Protein AF-A0A9E0PEA1-F1 (afdb_monomer_lite)

Foldseek 3Di:
DPDDDDWDPDPVTDDDDPDQPDFDDDPPDDTDGQAEAPVLEQDDQPLPEDADQPVAQDDDDPDDDSHSVSNNVNNVSVVVNVVSVVCCVVSSHVGYD

Structure (mmCIF, N/CA/C/O backbone):
data_AF-A0A9E0PEA1-F1
#
_entry.id   AF-A0A9E0PEA1-F1
#
loop_
_atom_site.group_PDB
_atom_site.id
_atom_site.type_symbol
_atom_site.label_atom_id
_atom_site.label_alt_id
_atom_site.label_comp_id
_atom_site.label_asym_id
_atom_site.label_entity_id
_atom_site.label_seq_id
_atom_site.pdbx_PDB_ins_code
_atom_site.Cartn_x
_atom_site.Cartn_y
_atom_site.Cartn_z
_atom_site.occupancy
_atom_site.B_iso_or_equiv
_atom_site.auth_seq_id
_atom_site.auth_comp_id
_atom_site.auth_asym_id
_a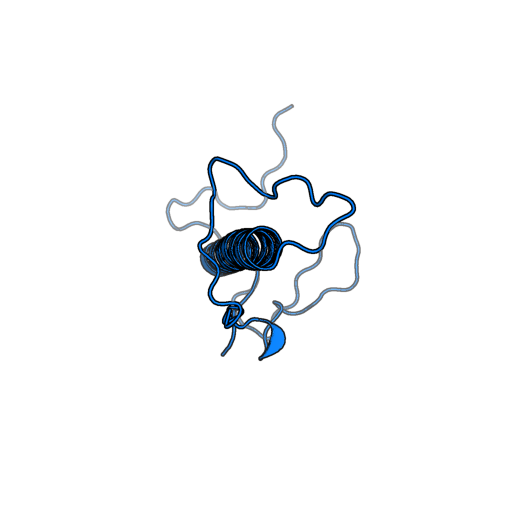tom_site.auth_atom_id
_atom_site.pdbx_PDB_model_num
ATOM 1 N N . MET A 1 1 ? 15.337 26.078 -11.511 1.00 44.78 1 MET A N 1
ATOM 2 C CA . MET A 1 1 ? 16.308 25.280 -12.289 1.00 44.78 1 MET A CA 1
ATOM 3 C C . MET A 1 1 ? 15.505 24.272 -13.090 1.00 44.78 1 MET A C 1
ATOM 5 O O . MET A 1 1 ? 14.675 23.606 -12.485 1.00 44.78 1 MET A O 1
ATOM 9 N N . ALA A 1 2 ? 15.666 24.211 -14.412 1.00 60.25 2 ALA A N 1
ATOM 10 C CA . ALA A 1 2 ? 15.090 23.115 -15.190 1.00 60.25 2 ALA A CA 1
ATOM 11 C C . ALA A 1 2 ? 15.963 21.881 -14.927 1.00 60.25 2 ALA A C 1
ATOM 13 O O . ALA A 1 2 ? 17.155 21.909 -15.224 1.00 60.25 2 ALA A O 1
ATOM 14 N N . GLY A 1 3 ? 15.417 20.874 -14.245 1.00 77.31 3 GLY A N 1
ATOM 15 C CA . GLY A 1 3 ? 16.142 19.634 -13.975 1.00 77.31 3 GLY A CA 1
ATOM 16 C C . GLY A 1 3 ? 16.361 18.832 -15.259 1.00 77.31 3 GLY A C 1
ATOM 17 O O . GLY A 1 3 ? 15.590 18.959 -16.208 1.00 77.31 3 GLY A O 1
ATOM 18 N N . ASN A 1 4 ? 17.400 17.998 -15.288 1.00 84.31 4 ASN A N 1
ATOM 19 C CA . ASN A 1 4 ? 17.535 16.974 -16.320 1.00 84.31 4 ASN A CA 1
ATOM 20 C C . ASN A 1 4 ? 16.454 15.908 -16.101 1.00 84.31 4 ASN A C 1
ATOM 22 O O . ASN A 1 4 ? 16.387 15.313 -15.025 1.00 84.31 4 ASN A O 1
ATOM 26 N N . SER A 1 5 ? 15.630 15.667 -17.118 1.00 82.19 5 SER A N 1
ATOM 27 C CA . SER A 1 5 ? 14.640 14.590 -17.104 1.00 82.19 5 SER A CA 1
ATOM 28 C C . SER A 1 5 ? 15.255 13.290 -17.606 1.00 82.19 5 SER A C 1
ATOM 30 O O . SER A 1 5 ? 16.014 13.282 -18.575 1.00 82.19 5 SER A O 1
ATOM 32 N N . VAL A 1 6 ? 14.904 12.184 -16.955 1.00 84.62 6 VAL A N 1
ATOM 33 C CA . VAL A 1 6 ? 15.150 10.840 -17.481 1.00 84.62 6 VAL A CA 1
ATOM 34 C C . VAL A 1 6 ? 13.929 10.474 -18.322 1.00 84.62 6 VAL A C 1
ATOM 36 O O . VAL A 1 6 ? 12.876 10.193 -17.757 1.00 84.62 6 VAL A O 1
ATOM 39 N N . GLY A 1 7 ? 14.057 10.560 -19.650 1.00 88.56 7 GLY A N 1
ATOM 40 C CA . GLY A 1 7 ? 12.998 10.193 -20.594 1.00 88.56 7 GLY A CA 1
ATOM 41 C C . GLY A 1 7 ? 13.062 10.904 -21.952 1.00 88.56 7 GLY A C 1
ATOM 42 O O . GLY A 1 7 ? 13.825 11.852 -22.136 1.00 88.56 7 GLY A O 1
ATOM 43 N N . SER A 1 8 ? 12.254 10.435 -22.904 1.00 88.44 8 SER A N 1
ATOM 44 C CA . SER A 1 8 ? 12.121 10.933 -24.279 1.00 88.44 8 SER A CA 1
ATOM 45 C C . SER A 1 8 ? 11.018 11.987 -24.458 1.00 88.44 8 SER A C 1
ATOM 47 O O . SER A 1 8 ? 10.894 12.559 -25.540 1.00 88.44 8 SER A O 1
ATOM 49 N N . ASN A 1 9 ? 10.225 12.267 -23.413 1.00 85.38 9 ASN A N 1
ATOM 50 C CA . ASN A 1 9 ? 9.007 13.095 -23.466 1.00 85.38 9 ASN A CA 1
ATOM 51 C C . ASN A 1 9 ? 7.966 12.601 -24.496 1.00 85.38 9 ASN A C 1
ATOM 53 O O . ASN A 1 9 ? 7.113 13.375 -24.935 1.00 85.38 9 ASN A O 1
ATOM 57 N N . SER A 1 10 ? 8.034 11.327 -24.892 1.00 91.31 10 SER A N 1
ATOM 58 C CA . SER A 1 10 ? 7.028 10.686 -25.740 1.00 91.31 10 SER A CA 1
ATOM 59 C C . SER A 1 10 ? 5.671 10.617 -25.017 1.00 91.31 10 SER A C 1
ATOM 61 O O . SER A 1 10 ? 5.656 10.366 -23.809 1.00 91.31 10 SER A O 1
ATOM 63 N N . PRO A 1 11 ? 4.525 10.786 -25.712 1.00 89.62 11 PRO A N 1
ATOM 64 C CA . PRO A 1 11 ? 3.200 10.580 -25.114 1.00 89.62 11 PRO A CA 1
ATOM 65 C C . PRO A 1 11 ? 2.980 9.143 -24.618 1.00 89.62 11 PRO A C 1
ATOM 67 O O . PRO A 1 11 ? 2.174 8.933 -23.716 1.00 89.62 11 PRO A O 1
ATOM 70 N N . ASP A 1 12 ? 3.723 8.180 -25.166 1.00 90.31 12 ASP A N 1
ATOM 71 C CA . ASP A 1 12 ? 3.679 6.776 -24.746 1.00 90.31 12 ASP A CA 1
ATOM 72 C C . ASP A 1 12 ? 4.485 6.521 -23.457 1.00 90.31 12 ASP A C 1
ATOM 74 O O . ASP A 1 12 ? 4.383 5.454 -22.851 1.00 90.31 12 ASP A O 1
ATOM 78 N N . GLY A 1 13 ? 5.274 7.508 -23.017 1.00 86.81 13 GLY A N 1
ATOM 79 C CA . GLY A 1 13 ? 6.178 7.408 -21.876 1.00 86.81 13 GLY A CA 1
ATOM 80 C C . GLY A 1 13 ? 7.431 6.571 -22.151 1.00 86.81 13 GLY A C 1
ATOM 81 O O . GLY A 1 13 ? 7.645 6.053 -23.246 1.00 86.81 13 GLY A O 1
ATOM 82 N N . ASP A 1 14 ? 8.276 6.442 -21.128 1.00 88.62 14 ASP A N 1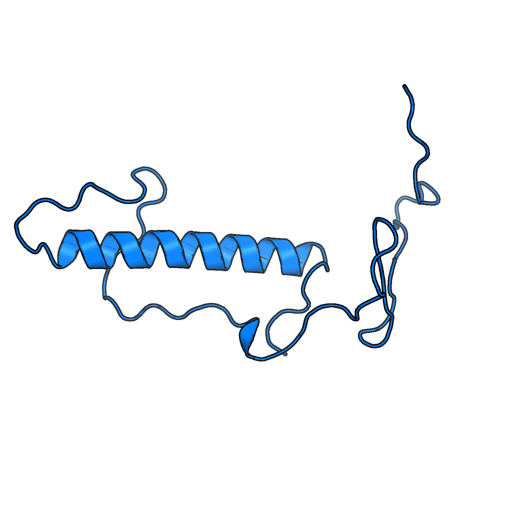
ATOM 83 C CA . ASP A 1 14 ? 9.437 5.553 -21.134 1.00 88.62 14 ASP A CA 1
ATOM 84 C C . ASP A 1 14 ? 9.267 4.501 -20.039 1.00 88.62 14 ASP A C 1
ATOM 86 O O . ASP A 1 14 ? 8.850 4.805 -18.920 1.00 88.62 14 ASP A O 1
ATOM 90 N N . THR A 1 15 ? 9.612 3.252 -20.345 1.00 86.81 15 THR A N 1
ATOM 91 C CA . THR A 1 15 ? 9.593 2.166 -19.359 1.00 86.81 15 THR A CA 1
ATOM 92 C C . THR A 1 15 ? 10.987 1.978 -18.774 1.00 86.81 15 THR A C 1
ATOM 94 O O . THR A 1 15 ? 11.945 1.721 -19.503 1.00 86.81 15 THR A O 1
ATOM 97 N N . LEU A 1 16 ? 11.100 2.064 -17.449 1.00 87.69 16 LEU A N 1
ATOM 98 C CA . LEU A 1 16 ? 12.298 1.670 -16.710 1.00 87.69 16 LEU A CA 1
ATOM 99 C C . LEU A 1 16 ? 12.022 0.322 -16.039 1.00 87.69 16 LEU A C 1
ATOM 101 O O . LEU A 1 16 ? 11.147 0.242 -15.184 1.00 87.69 16 LEU A O 1
ATOM 105 N N . GLY A 1 17 ? 12.769 -0.715 -16.430 1.00 86.75 17 GLY A N 1
ATOM 106 C CA . GLY A 1 17 ? 12.521 -2.104 -16.022 1.00 86.75 17 GLY A CA 1
ATOM 107 C C . GLY A 1 17 ? 11.336 -2.717 -16.770 1.00 86.75 17 GLY A C 1
ATOM 108 O O . GLY A 1 17 ? 10.193 -2.601 -16.349 1.00 86.75 17 GLY A O 1
ATOM 109 N N . ALA A 1 18 ? 11.618 -3.369 -17.896 1.00 83.50 18 ALA A N 1
ATOM 110 C CA . ALA A 1 18 ? 10.625 -3.982 -18.775 1.00 83.50 18 ALA A CA 1
ATOM 111 C C . ALA A 1 18 ? 10.156 -5.362 -18.285 1.00 83.50 18 ALA A C 1
ATOM 113 O O . ALA A 1 18 ? 9.097 -5.838 -18.691 1.00 83.50 18 ALA A O 1
ATOM 114 N N . THR A 1 19 ? 10.940 -6.022 -17.431 1.00 84.19 19 THR A N 1
ATOM 115 C CA . THR A 1 19 ? 10.619 -7.346 -16.888 1.00 84.19 19 THR A CA 1
ATOM 116 C C . THR A 1 19 ? 10.777 -7.394 -15.370 1.00 84.19 19 THR A C 1
ATOM 118 O O . THR A 1 19 ? 11.511 -6.605 -14.780 1.00 84.19 19 THR A O 1
ATOM 121 N N . THR A 1 20 ? 10.151 -8.378 -14.717 1.00 77.25 20 THR A N 1
ATOM 122 C CA . THR A 1 20 ? 10.298 -8.607 -13.265 1.00 77.25 20 THR A CA 1
ATOM 123 C C . THR A 1 20 ? 11.701 -9.074 -12.856 1.00 77.25 20 THR A C 1
ATOM 125 O O . THR A 1 20 ? 12.010 -9.113 -11.665 1.00 77.25 20 THR A O 1
ATOM 128 N N . ALA A 1 21 ? 12.558 -9.419 -13.822 1.00 85.50 21 ALA A N 1
ATOM 129 C CA . ALA A 1 21 ? 13.963 -9.739 -13.594 1.00 85.50 21 ALA A CA 1
ATOM 130 C C . ALA A 1 21 ? 14.875 -8.504 -13.686 1.00 85.50 21 ALA A C 1
ATOM 132 O O . ALA A 1 21 ? 16.012 -8.549 -13.200 1.00 85.50 21 ALA A O 1
ATOM 133 N N . ASP A 1 22 ? 14.392 -7.410 -14.283 1.00 90.06 22 ASP A N 1
ATOM 134 C CA . ASP A 1 22 ? 15.172 -6.190 -14.436 1.00 90.06 22 ASP A CA 1
ATOM 135 C C . ASP A 1 22 ? 15.378 -5.532 -13.076 1.00 90.06 22 ASP A C 1
ATOM 137 O O . ASP A 1 22 ? 14.488 -5.491 -12.223 1.00 90.06 22 ASP A O 1
ATOM 141 N N . LYS A 1 23 ? 16.586 -5.009 -12.867 1.00 90.69 23 LYS A N 1
ATOM 142 C CA . LYS A 1 23 ? 16.960 -4.351 -11.619 1.00 90.69 23 LYS A CA 1
ATOM 143 C C . LYS A 1 23 ? 17.117 -2.859 -11.838 1.00 90.69 23 LYS A C 1
ATOM 145 O O . LYS A 1 23 ? 17.812 -2.438 -12.758 1.00 90.69 23 LYS A O 1
ATOM 150 N N . ILE A 1 24 ? 16.534 -2.073 -10.942 1.00 89.88 24 ILE A N 1
ATOM 151 C CA . ILE A 1 24 ? 16.618 -0.611 -10.949 1.00 89.88 24 ILE A CA 1
ATOM 152 C C . ILE A 1 24 ? 17.238 -0.169 -9.623 1.00 89.88 24 ILE A C 1
ATOM 154 O O . ILE A 1 24 ? 17.006 -0.785 -8.579 1.00 89.88 24 ILE A O 1
ATOM 158 N N . SER A 1 25 ? 18.053 0.885 -9.648 1.00 88.94 25 SER A N 1
ATOM 159 C CA . SER A 1 25 ? 18.549 1.528 -8.434 1.00 88.94 25 SER A CA 1
ATOM 160 C C . SER A 1 25 ? 18.498 3.044 -8.546 1.00 88.94 25 SER A C 1
ATOM 162 O O . SER A 1 25 ? 18.568 3.611 -9.635 1.00 88.94 25 SER A O 1
ATOM 164 N N . PHE A 1 26 ? 18.385 3.691 -7.390 1.00 86.19 26 PHE A N 1
ATOM 165 C CA . PHE A 1 26 ? 18.468 5.137 -7.246 1.00 86.19 26 PHE A CA 1
ATOM 166 C C . PHE A 1 26 ? 19.575 5.468 -6.241 1.00 86.19 26 PHE A C 1
ATOM 168 O O . PHE A 1 26 ? 19.829 4.695 -5.315 1.00 86.19 26 PHE A O 1
ATOM 175 N N . TYR A 1 27 ? 20.240 6.613 -6.426 1.00 90.62 27 TYR A N 1
ATOM 176 C CA . TYR A 1 27 ? 21.246 7.154 -5.498 1.00 90.62 27 TYR A CA 1
ATOM 177 C C . TYR A 1 27 ? 22.430 6.216 -5.180 1.00 90.62 27 TYR A C 1
ATOM 179 O O . TYR A 1 27 ? 22.972 6.246 -4.079 1.00 90.62 27 TYR A O 1
ATOM 187 N N . GLY A 1 28 ? 22.847 5.380 -6.139 1.00 86.88 28 GLY A N 1
ATOM 188 C CA . GLY A 1 28 ? 24.031 4.521 -5.994 1.00 86.88 28 GLY A CA 1
ATOM 189 C C . GLY A 1 28 ? 23.830 3.280 -5.118 1.00 86.88 28 GLY A C 1
ATOM 190 O O . GLY A 1 28 ? 24.806 2.624 -4.760 1.00 86.88 28 GLY A O 1
ATOM 191 N N . LEU A 1 29 ? 22.585 2.937 -4.780 1.00 92.06 29 LEU A N 1
ATOM 192 C CA .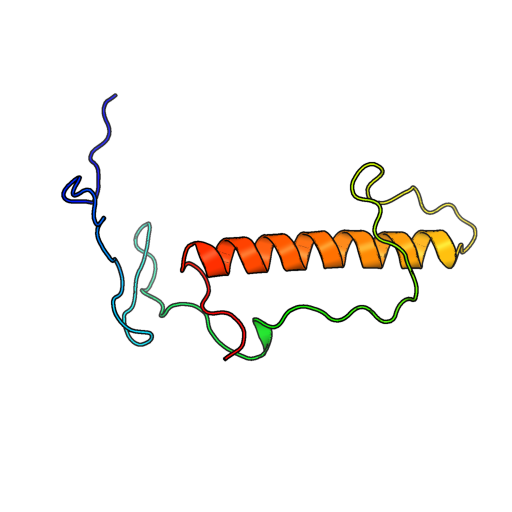 LEU A 1 29 ? 22.269 1.701 -4.065 1.00 92.06 29 LEU A CA 1
ATOM 193 C C . LEU A 1 29 ? 22.408 0.467 -4.970 1.00 92.06 29 LEU A C 1
ATOM 195 O O . LEU A 1 29 ? 22.375 0.570 -6.201 1.00 92.06 29 LEU A O 1
ATOM 199 N N . THR A 1 30 ? 22.530 -0.716 -4.358 1.00 92.38 30 THR A N 1
ATOM 200 C CA . THR A 1 30 ? 22.505 -1.996 -5.078 1.00 92.38 30 THR A CA 1
ATOM 201 C C . THR A 1 30 ? 21.196 -2.124 -5.865 1.00 92.38 30 THR A C 1
ATOM 203 O O . THR A 1 30 ? 20.129 -2.020 -5.259 1.00 92.38 30 THR A O 1
ATOM 206 N N . PRO A 1 31 ? 21.245 -2.365 -7.189 1.00 92.31 31 PRO A N 1
ATOM 207 C CA . PRO A 1 31 ? 20.041 -2.580 -7.980 1.00 92.31 31 PRO A CA 1
ATOM 208 C C . PRO A 1 31 ? 19.213 -3.756 -7.466 1.00 92.31 31 PRO A C 1
ATOM 210 O O . PRO A 1 31 ? 19.743 -4.843 -7.216 1.00 92.31 31 PRO A O 1
ATOM 213 N N . ILE A 1 32 ? 17.906 -3.539 -7.347 1.00 88.62 32 ILE A N 1
ATOM 214 C CA . ILE A 1 32 ? 16.935 -4.541 -6.901 1.00 88.62 32 ILE A CA 1
ATOM 215 C C . ILE A 1 32 ? 15.877 -4.757 -7.976 1.00 88.62 32 ILE A C 1
ATOM 217 O O . ILE A 1 32 ? 15.560 -3.841 -8.733 1.00 88.62 32 ILE A O 1
ATOM 221 N N . VAL A 1 33 ? 15.342 -5.976 -8.033 1.00 88.88 33 VAL A N 1
ATOM 222 C CA . VAL A 1 33 ? 14.153 -6.265 -8.842 1.00 88.88 33 VAL A CA 1
ATOM 223 C C . VAL A 1 33 ? 12.942 -5.549 -8.256 1.00 88.88 33 VAL A C 1
ATOM 225 O O . VAL A 1 33 ? 12.916 -5.244 -7.057 1.00 88.88 33 VAL A O 1
ATOM 228 N N . GLN A 1 34 ? 11.927 -5.308 -9.084 1.00 84.56 34 GLN A N 1
ATOM 229 C CA . GLN A 1 34 ? 10.641 -4.823 -8.596 1.00 84.56 34 GLN A CA 1
ATOM 230 C C . GLN A 1 34 ? 10.129 -5.757 -7.491 1.00 84.56 34 GLN A C 1
ATOM 232 O O . GLN A 1 34 ? 10.151 -6.984 -7.614 1.00 84.56 34 GLN A O 1
ATOM 237 N N . ARG A 1 35 ? 9.695 -5.175 -6.372 1.00 80.94 35 ARG A N 1
ATOM 238 C CA . ARG A 1 35 ? 9.254 -5.963 -5.222 1.00 80.94 35 ARG A CA 1
ATOM 239 C C . ARG A 1 35 ? 7.946 -6.684 -5.556 1.00 80.94 35 ARG A C 1
ATOM 241 O O . ARG A 1 35 ? 6.958 -6.039 -5.901 1.00 80.94 35 ARG A O 1
ATOM 248 N N . THR A 1 36 ? 7.983 -8.007 -5.414 1.00 79.88 36 THR A N 1
ATOM 249 C CA . THR A 1 36 ? 6.891 -8.950 -5.682 1.00 79.88 36 THR A CA 1
ATOM 250 C C . THR A 1 36 ? 6.790 -9.992 -4.567 1.00 79.88 36 THR A C 1
ATOM 252 O O . THR A 1 36 ? 7.767 -10.240 -3.853 1.00 79.88 36 THR A O 1
ATOM 255 N N . GLY A 1 37 ? 5.616 -10.606 -4.409 1.00 77.56 37 GLY A N 1
ATOM 256 C CA . GLY A 1 37 ? 5.402 -11.775 -3.555 1.00 77.56 37 GLY A CA 1
ATOM 257 C C . GLY A 1 37 ? 4.139 -11.693 -2.700 1.00 77.56 37 GLY A C 1
ATOM 258 O O . GLY A 1 37 ? 3.446 -10.681 -2.671 1.00 77.56 37 GLY A O 1
ATOM 259 N N . ALA A 1 38 ? 3.849 -12.762 -1.951 1.00 73.50 38 ALA A N 1
ATOM 260 C CA . ALA A 1 38 ? 2.653 -12.862 -1.102 1.00 73.50 38 ALA A CA 1
ATOM 261 C C . ALA A 1 38 ? 2.536 -11.732 -0.055 1.00 73.50 38 ALA A C 1
ATOM 263 O O . ALA A 1 38 ? 1.433 -11.335 0.307 1.00 73.50 38 ALA A O 1
ATOM 264 N N . ALA A 1 39 ? 3.664 -11.159 0.380 1.00 73.62 39 ALA A N 1
ATOM 265 C CA . ALA A 1 39 ? 3.698 -9.989 1.265 1.00 73.62 39 ALA A CA 1
ATOM 266 C C . ALA A 1 39 ? 3.139 -8.703 0.616 1.00 73.62 39 ALA A C 1
ATOM 268 O O . ALA A 1 39 ? 2.895 -7.715 1.300 1.00 73.62 39 ALA A O 1
ATOM 269 N N . GLY A 1 40 ? 2.944 -8.718 -0.702 1.00 79.25 40 GLY A N 1
ATOM 270 C CA . GLY A 1 40 ? 2.327 -7.670 -1.500 1.00 79.25 40 GLY A CA 1
ATOM 271 C C . GLY A 1 40 ? 0.803 -7.725 -1.578 1.00 79.25 40 GLY A C 1
ATOM 272 O O . GLY A 1 40 ? 0.214 -6.951 -2.337 1.00 79.25 40 GLY A O 1
ATOM 273 N N . ALA A 1 41 ? 0.167 -8.660 -0.869 1.00 89.19 41 ALA A N 1
ATOM 274 C CA . ALA A 1 41 ? -1.280 -8.830 -0.881 1.00 89.19 41 ALA A CA 1
ATOM 275 C C . ALA A 1 41 ? -1.980 -7.693 -0.133 1.00 89.19 41 ALA A C 1
ATOM 277 O O . ALA A 1 41 ? -1.419 -7.079 0.776 1.00 89.19 41 ALA A O 1
ATOM 278 N N . ALA A 1 42 ? -3.230 -7.420 -0.509 1.00 92.25 42 ALA A N 1
ATOM 279 C CA . ALA A 1 42 ? -4.082 -6.569 0.306 1.00 92.25 42 ALA A CA 1
ATOM 280 C C . ALA A 1 42 ? -4.327 -7.241 1.665 1.00 92.25 42 ALA A C 1
ATOM 282 O O . ALA A 1 42 ? -4.581 -8.445 1.745 1.00 92.25 42 ALA A O 1
ATOM 283 N N . ILE A 1 43 ? -4.268 -6.454 2.733 1.00 93.88 43 ILE A N 1
ATOM 284 C CA . ILE A 1 43 ? -4.579 -6.923 4.079 1.00 93.88 43 ILE A CA 1
ATOM 285 C C . ILE A 1 43 ? -6.097 -7.085 4.177 1.00 93.88 43 ILE A C 1
ATOM 287 O O . ILE A 1 43 ? -6.842 -6.138 3.918 1.00 93.88 43 ILE A O 1
ATOM 291 N N . THR A 1 44 ? -6.545 -8.281 4.554 1.00 93.75 44 THR A N 1
ATOM 292 C CA . THR A 1 44 ? -7.953 -8.546 4.871 1.00 93.75 44 THR A CA 1
ATOM 293 C C . THR A 1 44 ? -8.183 -8.257 6.349 1.00 93.75 44 THR A C 1
ATOM 295 O O . THR A 1 44 ? -7.529 -8.860 7.198 1.00 93.75 44 THR A O 1
ATOM 298 N N . ASP A 1 45 ? -9.093 -7.334 6.654 1.00 93.19 45 ASP A N 1
ATOM 299 C CA . ASP A 1 45 ? -9.465 -7.007 8.029 1.00 93.19 45 ASP A CA 1
ATOM 300 C C . ASP A 1 45 ? -10.664 -7.848 8.489 1.00 93.19 45 ASP A C 1
ATOM 302 O O . ASP A 1 45 ? -11.693 -7.901 7.818 1.00 93.19 45 ASP A O 1
ATOM 306 N N . ALA A 1 46 ? -10.525 -8.486 9.650 1.00 94.31 46 ALA A N 1
ATOM 307 C CA . ALA A 1 46 ? -11.574 -9.255 10.318 1.00 94.31 46 ALA A CA 1
ATOM 308 C C . ALA A 1 46 ? -11.952 -8.665 11.691 1.00 94.31 46 ALA A C 1
ATOM 310 O O . ALA A 1 46 ? -12.661 -9.305 12.464 1.00 94.31 46 ALA A O 1
ATOM 311 N N . SER A 1 47 ? -11.490 -7.451 12.010 1.00 92.12 47 SER A N 1
ATOM 312 C CA . SER A 1 47 ? -11.767 -6.772 13.282 1.00 92.12 47 SER A CA 1
ATOM 313 C C . SER A 1 47 ? -13.245 -6.412 13.484 1.00 92.12 47 SER A C 1
ATOM 315 O O . SER A 1 47 ? -13.658 -6.138 14.610 1.00 92.12 47 SER A O 1
ATOM 317 N N . GLY A 1 48 ? -14.038 -6.395 12.405 1.00 92.44 48 GLY A N 1
ATOM 318 C CA . GLY A 1 48 ? -15.439 -5.965 12.409 1.00 92.44 48 GLY A CA 1
ATOM 319 C C . GLY A 1 48 ? -15.625 -4.446 12.504 1.00 92.44 48 GLY A C 1
ATOM 320 O O . GLY A 1 48 ? -16.756 -3.980 12.637 1.00 92.44 48 GLY A O 1
ATOM 321 N N . GLY A 1 49 ? -14.536 -3.672 12.453 1.00 93.69 49 GLY A N 1
ATOM 322 C CA . GLY A 1 49 ? -14.572 -2.214 12.451 1.00 93.69 49 GLY A CA 1
ATOM 323 C C . GLY A 1 49 ? -15.002 -1.622 11.110 1.00 93.69 49 GLY A C 1
ATOM 324 O O . GLY A 1 49 ? -14.998 -2.279 10.072 1.00 93.69 49 GLY A O 1
ATOM 325 N N . THR A 1 50 ? -15.355 -0.339 11.126 1.00 94.50 50 THR A N 1
ATOM 326 C CA . THR A 1 50 ? -15.610 0.462 9.922 1.00 94.50 50 THR A CA 1
ATOM 327 C C . THR A 1 50 ? -14.531 1.530 9.786 1.00 94.50 50 THR A C 1
ATOM 329 O O . THR A 1 50 ? -14.290 2.297 10.720 1.00 94.50 50 THR A O 1
ATOM 332 N N . ALA A 1 51 ? -13.882 1.589 8.622 1.00 94.69 51 ALA A N 1
ATOM 333 C CA . ALA A 1 51 ? -12.872 2.601 8.332 1.00 94.69 51 ALA A CA 1
ATOM 334 C C . ALA A 1 51 ? -13.497 4.008 8.292 1.00 94.69 51 ALA A C 1
ATOM 336 O O . ALA A 1 51 ? -14.518 4.224 7.640 1.00 94.69 51 ALA A O 1
ATOM 337 N N . ALA A 1 52 ? -12.862 4.977 8.954 1.00 90.25 52 ALA A N 1
ATOM 338 C CA . ALA A 1 52 ? -13.343 6.352 9.055 1.00 90.25 52 ALA A CA 1
ATOM 339 C C . ALA A 1 52 ? -12.295 7.339 8.517 1.00 90.25 52 ALA A C 1
ATOM 341 O O . ALA A 1 52 ? -11.617 8.021 9.283 1.00 90.25 52 ALA A O 1
ATOM 342 N N . ALA A 1 53 ? -12.168 7.438 7.190 1.00 82.81 53 ALA A N 1
ATOM 343 C CA . ALA A 1 53 ? -11.142 8.259 6.530 1.00 82.81 53 ALA A CA 1
ATOM 344 C C . ALA A 1 53 ? -11.149 9.742 6.956 1.00 82.81 53 ALA A C 1
ATOM 346 O O . ALA A 1 53 ? -10.095 10.363 7.033 1.00 82.81 53 ALA A O 1
ATOM 347 N N . THR A 1 54 ? -12.320 10.304 7.272 1.00 86.31 54 THR A N 1
ATOM 348 C CA . THR A 1 54 ? -12.457 11.702 7.716 1.00 86.31 54 THR A CA 1
ATOM 349 C C . THR A 1 54 ? -11.966 11.927 9.146 1.00 86.31 54 THR A C 1
ATOM 351 O O . THR A 1 54 ? -11.427 12.988 9.447 1.00 86.31 54 THR A O 1
ATOM 354 N N . ASN A 1 55 ? -12.142 10.939 10.027 1.00 84.06 55 ASN A N 1
ATOM 355 C CA . ASN A 1 55 ? -11.867 11.084 11.460 1.00 84.06 55 ASN A CA 1
ATOM 356 C C . ASN A 1 55 ? -10.507 10.489 11.850 1.00 84.06 55 ASN A C 1
ATOM 358 O O . ASN A 1 55 ? -9.959 10.845 12.891 1.00 84.06 55 ASN A O 1
ATOM 362 N N . GLY A 1 56 ? -9.966 9.587 11.027 1.00 88.94 56 GLY A N 1
ATOM 363 C CA . GLY A 1 56 ? -8.717 8.890 11.294 1.00 88.94 56 GLY A CA 1
ATOM 364 C C . GLY A 1 56 ? -8.807 7.958 12.505 1.00 88.94 56 GLY A C 1
ATOM 365 O O . GLY A 1 56 ? -9.851 7.379 12.811 1.00 88.94 56 GLY A O 1
ATOM 366 N N . VAL A 1 57 ? -7.679 7.809 13.200 1.00 92.94 57 VAL A N 1
ATOM 367 C CA . VAL A 1 57 ? -7.589 7.044 14.448 1.00 92.94 57 VAL A CA 1
ATOM 368 C C . VAL A 1 57 ? -8.011 7.934 15.616 1.00 92.94 57 VAL A C 1
ATOM 370 O O . VAL A 1 57 ? -7.356 8.928 15.921 1.00 92.94 57 VAL A O 1
ATOM 373 N N . LEU A 1 58 ? -9.103 7.560 16.283 1.00 90.56 58 LEU A N 1
ATOM 374 C CA . LEU A 1 58 ? -9.602 8.251 17.473 1.00 90.56 58 LEU A CA 1
ATOM 375 C C . LEU A 1 58 ? -8.752 7.932 18.712 1.00 90.56 58 LEU A C 1
ATOM 377 O O . LEU A 1 58 ? -8.151 6.862 18.818 1.00 90.56 58 LEU A O 1
ATOM 381 N N . THR A 1 59 ? -8.754 8.844 19.686 1.00 89.94 59 THR A N 1
ATOM 382 C CA . THR A 1 59 ? -8.058 8.666 20.967 1.00 89.94 59 THR A CA 1
ATOM 383 C C . THR A 1 59 ? -8.555 7.428 21.710 1.00 89.94 59 THR A C 1
ATOM 385 O O . THR A 1 59 ? -9.745 7.294 22.000 1.00 89.94 59 THR A O 1
ATOM 388 N N . ILE A 1 60 ? -7.620 6.559 22.094 1.00 89.44 60 ILE A N 1
ATOM 389 C CA . ILE A 1 60 ? -7.873 5.437 22.999 1.00 89.44 60 ILE A CA 1
ATOM 390 C C . ILE A 1 60 ? -7.631 5.939 24.423 1.00 89.44 60 ILE A C 1
ATOM 392 O O . ILE A 1 60 ? -6.525 6.355 24.764 1.00 89.44 60 ILE A O 1
ATOM 396 N N . THR A 1 61 ? -8.673 5.951 25.248 1.00 86.12 61 THR A N 1
ATOM 397 C CA . THR A 1 61 ? -8.570 6.358 26.655 1.00 86.12 61 THR A CA 1
ATOM 398 C C . THR A 1 61 ? -8.217 5.158 27.538 1.00 86.12 61 THR A C 1
ATOM 400 O O . THR A 1 61 ? -8.098 4.031 27.063 1.00 86.12 61 THR A O 1
ATOM 403 N N . GLY A 1 62 ? -8.046 5.375 28.845 1.00 83.56 62 GLY A N 1
ATOM 404 C CA . GLY A 1 62 ? -7.636 4.319 29.782 1.00 83.56 62 GLY A CA 1
ATOM 405 C C . GLY A 1 62 ? -8.630 3.160 29.953 1.00 83.56 62 GLY A C 1
ATOM 406 O O . GLY A 1 62 ? -8.310 2.196 30.639 1.00 83.56 62 GLY A O 1
ATOM 407 N N . THR A 1 63 ? -9.825 3.232 29.355 1.00 87.19 63 THR A N 1
ATOM 408 C CA . THR A 1 63 ? -10.778 2.114 29.313 1.00 87.19 63 THR A CA 1
ATOM 409 C C . THR A 1 63 ? -10.774 1.480 27.933 1.00 87.19 63 THR A C 1
ATOM 411 O O . THR A 1 63 ? -10.905 2.160 26.916 1.00 87.19 63 THR A O 1
ATOM 414 N N . TYR A 1 64 ? -10.671 0.156 27.907 1.00 80.75 64 TYR A N 1
ATOM 415 C CA . TYR A 1 64 ? -10.686 -0.616 26.679 1.00 80.75 64 TYR A CA 1
ATOM 416 C C . TYR A 1 64 ? -12.008 -0.433 25.916 1.00 80.75 64 TYR A C 1
ATOM 418 O O . TYR A 1 64 ? -13.075 -0.819 26.391 1.00 80.75 64 TYR A O 1
ATOM 426 N N . ASN A 1 65 ? -11.929 0.159 24.721 1.00 89.44 65 ASN A N 1
ATOM 427 C CA . ASN A 1 65 ? -13.068 0.369 23.835 1.00 89.44 65 ASN A CA 1
ATOM 428 C C . ASN A 1 65 ? -12.859 -0.416 22.533 1.00 89.44 65 ASN A C 1
ATOM 430 O O . ASN A 1 65 ? -12.212 0.059 21.598 1.00 89.44 65 ASN A O 1
ATOM 434 N N . GLN A 1 66 ? -13.425 -1.626 22.492 1.00 89.88 66 GLN A N 1
ATOM 435 C CA . GLN A 1 66 ? -13.372 -2.544 21.346 1.00 89.88 66 GLN A CA 1
ATOM 436 C C . GLN A 1 66 ? -13.754 -1.867 20.022 1.00 89.88 66 GLN A C 1
ATOM 438 O O . GLN A 1 66 ? -13.101 -2.109 19.012 1.00 89.88 66 GLN A O 1
ATOM 443 N N . GLY A 1 67 ? -14.788 -1.017 20.024 1.00 91.38 67 GLY A N 1
ATOM 444 C CA . GLY A 1 67 ? -15.274 -0.354 18.813 1.00 91.38 67 GLY A CA 1
ATOM 445 C C . GLY A 1 67 ? -14.279 0.667 18.266 1.00 91.38 67 GLY A C 1
ATOM 446 O O . GLY A 1 67 ? -13.994 0.673 17.072 1.00 91.38 67 GLY A O 1
ATOM 447 N N . ILE A 1 68 ? -13.689 1.488 19.142 1.00 91.88 68 ILE A N 1
ATOM 448 C CA . ILE A 1 68 ? -12.652 2.456 18.747 1.00 91.88 68 ILE A CA 1
ATOM 449 C C . ILE A 1 68 ? -11.434 1.732 18.163 1.00 91.88 68 ILE A C 1
ATOM 451 O O . ILE A 1 68 ? -10.916 2.147 17.130 1.00 91.88 68 ILE A O 1
ATOM 455 N N . ILE A 1 69 ? -11.002 0.636 18.789 1.00 92.06 69 ILE A N 1
ATOM 456 C CA . ILE A 1 69 ? -9.828 -0.125 18.344 1.00 92.06 69 ILE A CA 1
ATOM 457 C C . ILE A 1 69 ? -10.088 -0.811 16.998 1.00 92.06 69 ILE A C 1
ATOM 459 O O . ILE A 1 69 ? -9.253 -0.713 16.101 1.00 92.06 69 ILE A O 1
ATOM 463 N N . ALA A 1 70 ? -11.245 -1.457 16.828 1.00 94.38 70 ALA A N 1
ATOM 464 C CA . ALA A 1 70 ? -11.611 -2.088 15.562 1.00 94.38 70 ALA A CA 1
ATOM 465 C C . ALA A 1 70 ? -11.694 -1.055 14.425 1.00 94.38 70 ALA A C 1
ATOM 467 O O . ALA A 1 70 ? -11.109 -1.249 13.363 1.00 94.38 70 ALA A O 1
ATOM 468 N N . ASN A 1 71 ? -12.335 0.095 14.664 1.00 94.12 71 ASN A N 1
ATOM 469 C CA . ASN A 1 71 ? -12.412 1.177 13.677 1.00 94.12 71 ASN A CA 1
ATOM 470 C C . ASN A 1 71 ? -11.031 1.763 13.339 1.00 94.12 71 ASN A C 1
ATOM 472 O O . ASN A 1 71 ? -10.760 2.083 12.179 1.00 94.12 71 ASN A O 1
ATOM 476 N N . ALA A 1 72 ? -10.140 1.889 14.326 1.00 93.19 72 ALA A N 1
ATOM 477 C CA . ALA A 1 72 ? -8.769 2.339 14.103 1.00 93.19 72 ALA A CA 1
ATOM 478 C C . ALA A 1 72 ? -7.989 1.363 13.208 1.00 93.19 72 ALA A C 1
ATOM 480 O O . ALA A 1 72 ? -7.342 1.800 12.254 1.00 93.19 72 ALA A O 1
ATOM 481 N N . LEU A 1 73 ? -8.095 0.054 13.468 1.00 94.44 73 LEU A N 1
ATOM 482 C CA . LEU A 1 73 ? -7.447 -0.976 12.656 1.00 94.44 73 LEU A CA 1
ATOM 483 C C . LEU A 1 73 ? -7.979 -0.962 11.217 1.00 94.44 73 LEU A C 1
ATOM 485 O O . LEU A 1 73 ? -7.185 -0.874 10.279 1.00 94.44 73 LEU A O 1
ATOM 489 N N . ALA A 1 74 ? -9.305 -0.936 11.050 1.00 95.88 74 ALA A N 1
ATOM 490 C CA . ALA A 1 74 ? -9.957 -0.836 9.746 1.00 95.88 74 ALA A CA 1
ATOM 491 C C . ALA A 1 74 ? -9.483 0.400 8.962 1.00 95.88 74 ALA A C 1
ATOM 493 O O . ALA A 1 74 ? -9.212 0.321 7.765 1.00 95.88 74 ALA A O 1
ATOM 494 N N . THR A 1 75 ? -9.321 1.541 9.642 1.00 95.75 75 THR A N 1
ATOM 495 C CA . THR A 1 75 ? -8.865 2.799 9.028 1.00 95.75 75 THR A CA 1
ATOM 496 C C . THR A 1 75 ? -7.419 2.713 8.531 1.00 95.75 75 THR A C 1
ATOM 498 O O . THR A 1 75 ? -7.142 3.063 7.383 1.00 95.75 75 THR A O 1
ATOM 501 N N . VAL A 1 76 ? -6.494 2.203 9.352 1.00 95.31 76 VAL A N 1
ATOM 502 C CA . VAL A 1 76 ? -5.077 2.055 8.967 1.00 95.31 76 VAL A CA 1
ATOM 503 C C . VAL A 1 76 ? -4.907 1.012 7.863 1.00 95.31 76 VAL A C 1
ATOM 505 O O . VAL A 1 76 ? -4.132 1.224 6.928 1.00 95.31 76 VAL A O 1
ATOM 508 N N . ILE A 1 77 ? -5.645 -0.099 7.932 1.00 96.38 77 ILE A N 1
ATOM 509 C CA . ILE A 1 77 ? -5.621 -1.142 6.902 1.00 96.38 77 ILE A CA 1
ATOM 510 C C . ILE A 1 77 ? -6.147 -0.599 5.572 1.00 96.38 77 ILE A C 1
ATOM 512 O O . ILE A 1 77 ? -5.504 -0.810 4.543 1.00 96.38 77 ILE A O 1
ATOM 516 N N . ALA A 1 78 ? -7.258 0.143 5.580 1.00 95.50 78 ALA A N 1
ATOM 517 C CA . ALA A 1 78 ? -7.804 0.760 4.374 1.00 95.50 78 ALA A CA 1
ATOM 518 C C . ALA A 1 78 ? -6.782 1.693 3.706 1.00 95.50 78 ALA A C 1
ATOM 520 O O . ALA A 1 78 ? -6.500 1.546 2.518 1.00 95.50 78 ALA A O 1
ATOM 521 N N . GLN A 1 79 ? -6.152 2.585 4.477 1.00 95.06 79 GLN A N 1
ATOM 522 C CA . GLN A 1 79 ? -5.117 3.478 3.952 1.00 95.06 79 GLN A CA 1
ATOM 523 C C . GLN A 1 79 ? -3.884 2.712 3.446 1.00 95.06 79 GLN A C 1
ATOM 525 O O . GLN A 1 79 ? -3.325 3.047 2.404 1.00 95.06 79 GLN A O 1
ATOM 530 N N . THR A 1 80 ? -3.466 1.660 4.152 1.00 94.50 80 THR A N 1
ATOM 531 C CA . THR A 1 80 ? -2.339 0.812 3.733 1.00 94.50 80 THR A CA 1
ATOM 532 C C . THR A 1 80 ? -2.633 0.112 2.407 1.00 94.50 80 THR A C 1
ATOM 534 O O . THR A 1 80 ? -1.789 0.092 1.510 1.00 94.50 80 THR A O 1
ATOM 537 N N . ASN A 1 81 ? -3.84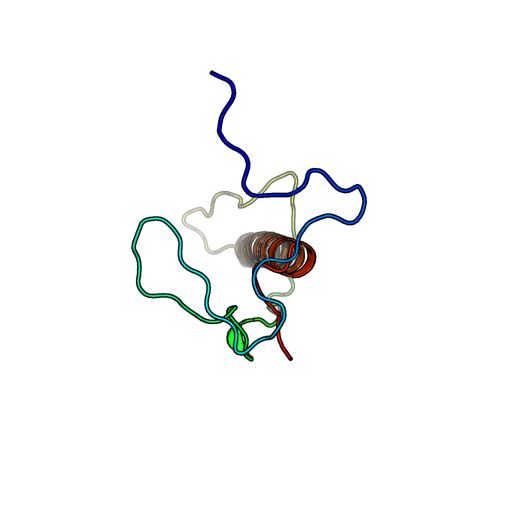4 -0.423 2.254 1.00 94.81 81 ASN A N 1
ATOM 538 C CA . ASN A 1 81 ? -4.285 -1.072 1.026 1.00 94.81 81 ASN A CA 1
ATOM 539 C C . ASN A 1 81 ? -4.384 -0.092 -0.148 1.00 94.81 81 ASN A C 1
ATOM 541 O O . ASN A 1 81 ? -4.059 -0.486 -1.269 1.00 94.81 81 ASN A O 1
ATOM 545 N N . GLU A 1 82 ? -4.760 1.162 0.110 1.00 94.69 82 GLU A N 1
ATOM 546 C CA . GLU A 1 82 ? -4.788 2.228 -0.896 1.00 94.69 82 GLU A CA 1
ATOM 547 C C . GLU A 1 82 ? -3.379 2.636 -1.345 1.00 94.69 82 GLU A C 1
ATOM 549 O O . GLU A 1 82 ? -3.099 2.713 -2.543 1.00 94.69 82 GLU A O 1
ATOM 554 N N . LEU A 1 83 ? -2.444 2.815 -0.405 1.00 93.75 83 LEU A N 1
ATOM 555 C CA . LEU A 1 83 ? -1.036 3.071 -0.730 1.00 93.75 83 LEU A CA 1
ATOM 556 C C . LEU A 1 83 ? -0.442 1.923 -1.547 1.00 93.75 83 LEU A C 1
ATOM 558 O O . LEU A 1 83 ? 0.224 2.150 -2.555 1.00 93.75 83 LEU A O 1
ATOM 562 N N . ARG A 1 84 ? -0.721 0.678 -1.153 1.00 93.75 84 ARG A N 1
ATOM 563 C CA . ARG A 1 84 ? -0.324 -0.513 -1.909 1.00 93.75 84 ARG A CA 1
ATOM 564 C C . ARG A 1 84 ? -0.921 -0.496 -3.320 1.00 93.75 84 ARG A C 1
ATOM 566 O O . ARG A 1 84 ? -0.184 -0.724 -4.273 1.00 93.75 84 ARG A O 1
ATOM 573 N N . ALA A 1 85 ? -2.217 -0.213 -3.472 1.00 92.06 85 ALA A N 1
ATOM 574 C CA . ALA A 1 85 ? -2.870 -0.131 -4.779 1.00 92.06 85 ALA A CA 1
ATOM 575 C C . ALA A 1 85 ? -2.254 0.966 -5.661 1.00 92.06 85 ALA A C 1
ATOM 577 O O . ALA A 1 85 ? -1.971 0.718 -6.828 1.00 92.06 85 ALA A O 1
ATOM 578 N N . THR A 1 86 ? -1.952 2.128 -5.082 1.00 92.88 86 THR A N 1
ATOM 579 C CA . THR A 1 86 ? -1.284 3.245 -5.763 1.00 92.88 86 THR A CA 1
ATOM 580 C C . THR A 1 86 ? 0.114 2.858 -6.249 1.00 92.88 86 THR A C 1
ATOM 582 O O . THR A 1 86 ? 0.466 3.098 -7.401 1.00 92.88 86 THR A O 1
ATOM 585 N N . LEU A 1 87 ? 0.918 2.210 -5.400 1.00 90.38 87 LEU A N 1
ATOM 586 C CA . LEU A 1 87 ? 2.254 1.742 -5.782 1.00 90.38 87 LEU A CA 1
ATOM 587 C C . LEU A 1 87 ? 2.204 0.677 -6.885 1.00 90.38 87 LEU A C 1
ATOM 589 O O . LEU A 1 87 ? 3.096 0.651 -7.732 1.00 90.38 87 LEU A O 1
ATOM 593 N N . VAL A 1 88 ? 1.171 -0.173 -6.889 1.00 89.00 88 VAL A N 1
ATOM 594 C CA . VAL A 1 88 ? 0.935 -1.145 -7.966 1.00 89.00 88 VAL A CA 1
ATOM 595 C C . VAL A 1 88 ? 0.518 -0.453 -9.259 1.00 89.00 88 VAL A C 1
ATOM 597 O O . VAL A 1 88 ? 1.086 -0.743 -10.307 1.00 89.00 88 VAL A O 1
ATOM 600 N N . ALA A 1 89 ? -0.401 0.511 -9.188 1.00 87.06 89 ALA A N 1
ATOM 601 C CA . ALA A 1 89 ? -0.845 1.284 -10.345 1.00 87.06 89 ALA A CA 1
ATOM 602 C C . ALA A 1 89 ? 0.305 2.061 -11.012 1.00 87.06 89 ALA A C 1
ATOM 604 O O . ALA A 1 89 ? 0.337 2.176 -12.233 1.00 87.06 89 ALA A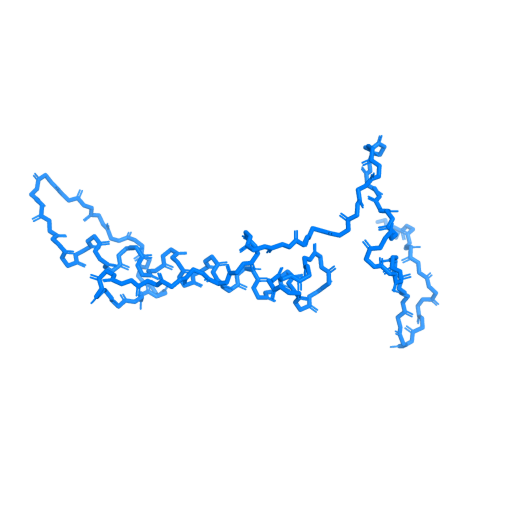 O 1
ATOM 605 N N . TYR A 1 90 ? 1.276 2.540 -10.227 1.00 84.81 90 TYR A N 1
ATOM 606 C CA . TYR A 1 90 ? 2.484 3.198 -10.738 1.00 84.81 90 TYR A CA 1
ATOM 607 C C . TYR A 1 90 ? 3.640 2.242 -11.070 1.00 84.81 90 TYR A C 1
ATOM 609 O O . TYR A 1 90 ? 4.734 2.704 -11.387 1.00 84.81 90 TYR A O 1
ATOM 617 N N . GLY A 1 91 ? 3.448 0.923 -10.973 1.00 79.25 91 GLY A N 1
ATOM 618 C CA . GLY A 1 91 ? 4.489 -0.056 -11.301 1.00 79.25 91 GLY A CA 1
ATOM 619 C C . GLY A 1 91 ? 5.686 -0.060 -10.341 1.00 79.25 91 GLY A C 1
ATOM 620 O O . GLY A 1 91 ? 6.707 -0.678 -10.622 1.00 79.25 91 GLY A O 1
ATOM 621 N N . LEU A 1 92 ? 5.587 0.569 -9.170 1.00 82.69 92 LEU A N 1
ATOM 622 C CA . LEU A 1 92 ? 6.655 0.573 -8.159 1.00 82.69 92 LEU A CA 1
ATOM 623 C C . LEU A 1 92 ? 6.640 -0.689 -7.278 1.00 82.69 92 LEU A C 1
ATOM 625 O O . LEU A 1 92 ? 7.599 -0.979 -6.560 1.00 82.69 92 LEU A O 1
ATOM 629 N N . HIS A 1 93 ? 5.548 -1.447 -7.329 1.00 85.00 93 HIS A N 1
ATOM 630 C CA . HIS A 1 93 ? 5.335 -2.702 -6.620 1.00 85.00 93 HIS A CA 1
ATOM 631 C C . HIS A 1 93 ? 4.487 -3.619 -7.513 1.00 85.00 93 HIS A C 1
ATOM 633 O O . HIS A 1 93 ? 3.510 -3.144 -8.072 1.00 85.00 93 HIS A O 1
ATOM 639 N N . SER A 1 94 ? 4.795 -4.908 -7.668 1.00 81.38 94 SER A N 1
ATOM 640 C CA . SER A 1 94 ? 4.019 -5.750 -8.606 1.00 81.38 94 SER A CA 1
ATOM 641 C C . SER A 1 94 ? 2.688 -6.245 -8.022 1.00 81.38 94 SER A C 1
ATOM 643 O O . SER A 1 94 ? 1.780 -6.603 -8.754 1.00 81.38 94 SER A O 1
ATOM 645 N N . GLY A 1 95 ? 2.553 -6.234 -6.694 1.00 84.12 95 GLY A N 1
ATOM 646 C CA . GLY A 1 95 ? 1.372 -6.728 -5.979 1.00 84.12 95 GLY A CA 1
ATOM 647 C C . GLY A 1 95 ? 1.592 -8.133 -5.424 1.00 84.12 95 GLY A C 1
ATOM 648 O O . GLY A 1 95 ? 2.734 -8.537 -5.195 1.00 84.12 95 GLY A O 1
ATOM 649 N N . ALA A 1 96 ? 0.495 -8.843 -5.157 1.00 79.19 96 ALA A N 1
ATOM 650 C CA . ALA A 1 96 ? 0.523 -10.279 -4.906 1.00 79.19 96 ALA A CA 1
ATOM 651 C C . ALA A 1 96 ? 0.089 -11.001 -6.182 1.00 79.19 96 ALA A C 1
ATOM 653 O O . ALA A 1 96 ? -1.015 -10.743 -6.659 1.00 79.19 96 ALA A O 1
ATOM 654 N N . ALA A 1 97 ? 0.946 -11.921 -6.630 1.00 62.16 97 ALA A N 1
ATOM 655 C CA . ALA A 1 97 ? 1.005 -12.528 -7.964 1.00 62.16 97 ALA A CA 1
ATOM 656 C C . ALA A 1 97 ? 1.658 -11.619 -9.014 1.00 62.16 97 ALA A C 1
ATOM 658 O O . ALA A 1 97 ? 1.105 -10.542 -9.315 1.00 62.16 97 ALA A O 1
#

Secondary structure (DSSP, 8-state):
--PPPSS---TT---S-SSTT-EE-STTPPPEEPEESGGGSPPPP-S-----TTT-SPPP-SS--HHHHHHHHHHHHHHHHHHHHHHHHTTSEEE--

Radius of gyrati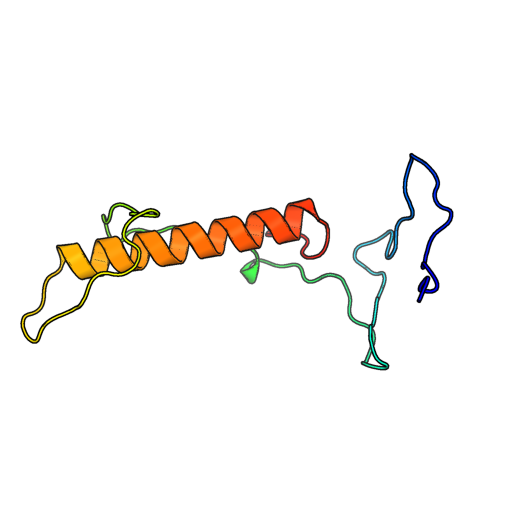on: 19.31 Å; chains: 1; bounding box: 40×38×56 Å

Sequence (97 aa):
MAGNSVGSNSPDGDTLGATTADKISFYGLTPIVQRTGAAGAAITDASGGTAAATNGVLTITGTYNQGIIANALATVIAQTNELRATLVAYGLHSGAA

pLDDT: mean 87.46, std 7.85, range [44.78, 96.38]

=== Feature glossary ===
Key to the feature types in this record:

pLDDT. pLDDT is the predicted lDDT-Cα score: AlphaFold's confidence that the local environment of each residue (all inter-atomic distances within 15 Å) is correctly placed. It is a per-residue number between 0 and 100, with higher meaning more reliable.

Radius of gyration, Cα contacts, bounding box. The geometric summary reports three shape descriptors. Rg (radius of gyration) measures how spread out the Cα atoms are about their centre of mass; compact globular proteins have small Rg, elongated or unfolded ones large. Cα contacts (<8 Å, |i−j|>4) count long-range residue pairs in spatial proximity — high for tightly packed folds, near zero for rods or random coil. The bounding-box extents give the protein's footprint along x, y, z in Å.

Backbone torsions (φ/ψ). Backbone dihedral angles. Every residue except chain termini has a φ (preceding-C → N → Cα → C) and a ψ (N → Cα → C → next-N). They are reported in degrees following the IUPAC sign convention. Secondary structure is essentially a statement about which (φ, ψ) basin each residue occupies.

Contact-map, Ramachandran, and PAE plots. Plot images: a contact map (which residues are close in 3D, as an N×N binary image), a Ramachandran scatter (backbone torsion angles, revealing secondary-structure composition at a glance), and — for AlphaFold structures — a PAE heatmap (pairwise prediction confidence).

Predicted aligned error. Predicted Aligned Error (PAE) is an AlphaFold confidence matrix: entry (i, j) is the expected error in the position of residue j, in ångströms, when the prediction is superimposed on the true structure at residue i. Low PAE within a block of residues means that block is internally rigid and well-predicted; high PAE between two blocks means their relative placement is uncertain even if each block individually is confident.

Secondary structure (3-state, P-SEA). Three-state secondary structure (P-SEA) collapses the eight DSSP classes into helix (a), strand (b), and coil (c). P-SEA assigns these from Cα geometry alone — distances and angles — without requiring backbone oxygens, so it works on any Cα trace.

Solvent-accessible surface area. Solvent-accessible surface area (SASA) is the area in Å² traced out by the centre of a 1.4 Å probe sphere (a water molecule) rolled over the protein's van der Waals surface (Shrake–Rupley / Lee–Richards construction). Buried residues have near-zero SASA; fully exposed residues can exceed 200 Å². The total SASA scales roughly with the number of surface residues.

Foldseek 3Di. The Foldseek 3Di string encodes local tertiary geometry as a 20-letter alphabet — one character per residue — derived from the relative positions of nearby Cα atoms. Unlike the amino-acid sequence, 3Di is a direct function of the 3D structure, so two proteins with the same fold have similar 3Di strings even at low sequence identity.

B-factor. For experimental (PDB) structures, the B-factor (temperature factor) quantifies the positional spread of each atom in the crystal — a combination of thermal vibration and static disorder — in units of Å². High B-factors mark flexible loops or poorly resolved regions; low B-factors mark the rigid, well-ordered core.

mmCIF coordinates. The mmCIF block holds the 3D Cartesian coordinates of each backbone atom (N, Cα, C, O) in ångströms. mmCIF is the PDB's canonical archive format — a tagged-loop text representation of the atomic model.

InterPro / GO / CATH / organism. Functional annotations link the protein to curated databases. InterPro entries identify conserved domains and families by matching the sequence against member-database signatures (Pfam, PROSITE, CDD, …). Gene Ontology (GO) terms describe molecular function, biological process, and cellular component in a controlled vocabulary. CATH places the structure in a hierarchical fold classification (Class/Architecture/Topology/Homologous-superfamily). The organism is the source species.

Rendered structure images. Structure images are PyMOL renders from six orthogonal camera directions. Cartoon representation draws helices as coils and strands as arrows; sticks shows the backbone as bonds; surface shows the solvent-excluded envelope. Rainbow coloring maps sequence position to hue (blue→red, N→C); chain coloring assigns a distinct color per polypeptide.

Sequence. This is the polypeptide sequence — one letter per residue, N-terminus first. Length ranges from a few dozen residues for small domains to over a thousand for large multi-domain proteins.

Secondary structure (8-state, DSSP). The SS8 string is DSSP's per-residue secondary-structure call. α-helix (H) means an i→i+4 H-bond ladder; β-strand (E) means the residue participates in a β-sheet; 3₁₀ (G) and π (I) are tighter and wider helices; T/S are turns/bends; '-' is loop.

Nearest PDB structures. Structural nearest neighbors (via Foldseek easy-search vs the PDB). Reported per hit: target PDB id, E-value, and alignment TM-score. A TM-score above ~0.5 is the conventional threshold for 'same fold'.